Protein AF-A0A956EUY5-F1 (afdb_monomer)

Radius of gyration: 14.92 Å; Cα contacts (8 Å, |Δi|>4): 320; chains: 1; bounding box: 32×38×38 Å

Solvent-accessible surface area (backbone atoms only — not comparable to full-atom values): 8039 Å² total; per-residue (Å²): 102,52,52,77,45,61,24,50,71,94,43,92,87,44,67,54,51,79,39,43,34,46,43,55,90,22,50,37,81,68,40,72,52,70,93,78,66,49,66,46,40,34,35,72,70,57,40,66,70,33,44,65,52,69,53,25,29,39,26,27,25,54,32,45,60,90,53,24,36,35,31,19,64,36,82,57,86,59,94,58,86,33,25,36,24,46,37,22,29,42,38,35,54,31,82,68,39,51,41,66,39,48,48,54,53,41,46,49,33,32,75,72,40,53,40,46,71,64,25,53,71,55,101,76,43,16,35,42,47,66,70,52,57,74,64,56,85,69,95,68,68,84,49,50,79,71,45,110

Structure (mmCIF, N/CA/C/O backbone):
data_AF-A0A956EUY5-F1
#
_entry.id   AF-A0A956EUY5-F1
#
loop_
_atom_site.group_PDB
_atom_site.id
_atom_site.type_symbol
_atom_site.label_atom_id
_atom_site.label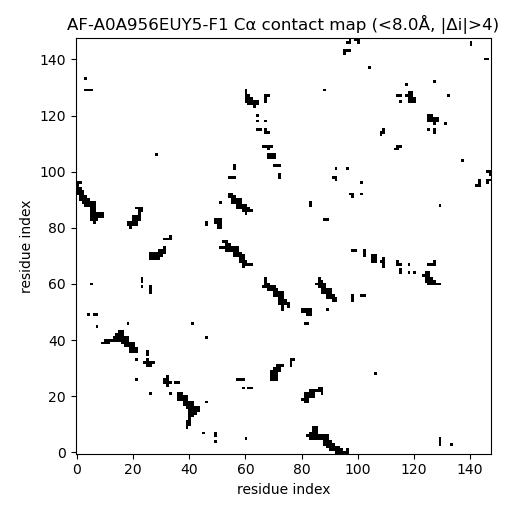_alt_id
_atom_site.label_comp_id
_atom_site.label_asym_id
_atom_site.label_entity_id
_atom_site.label_seq_id
_atom_site.pdbx_PDB_ins_code
_atom_site.Cartn_x
_atom_site.Cartn_y
_atom_site.Cartn_z
_atom_site.occupancy
_atom_site.B_iso_or_equiv
_atom_site.auth_seq_id
_atom_site.auth_comp_id
_atom_site.auth_asym_id
_atom_site.auth_atom_id
_atom_site.pdbx_PDB_model_num
ATOM 1 N N . MET A 1 1 ? 0.073 -9.868 12.931 1.00 66.31 1 MET A N 1
ATOM 2 C CA . MET A 1 1 ? 0.386 -8.474 12.529 1.00 66.31 1 MET A CA 1
ATOM 3 C C . MET A 1 1 ? 1.160 -8.490 11.224 1.00 66.31 1 MET A C 1
ATOM 5 O O . MET A 1 1 ? 2.078 -9.289 11.089 1.00 66.31 1 MET A O 1
ATOM 9 N N . GLY A 1 2 ? 0.718 -7.685 10.261 1.00 79.50 2 GLY A N 1
ATOM 10 C CA . GLY A 1 2 ? 1.071 -7.794 8.846 1.00 79.50 2 GLY A CA 1
ATOM 11 C C . GLY A 1 2 ? 2.426 -7.232 8.408 1.00 79.50 2 GLY A C 1
ATOM 12 O O . GLY A 1 2 ? 3.175 -6.653 9.191 1.00 79.50 2 GLY A O 1
ATOM 13 N N . GLU A 1 3 ? 2.712 -7.394 7.119 1.00 87.62 3 GLU A N 1
ATOM 14 C CA . GLU A 1 3 ? 3.869 -6.836 6.418 1.00 87.62 3 GLU A CA 1
ATOM 15 C C . GLU A 1 3 ? 3.538 -5.436 5.879 1.00 87.62 3 GLU A C 1
ATOM 17 O O . GLU A 1 3 ? 2.488 -5.243 5.268 1.00 87.62 3 GLU A O 1
ATOM 22 N N . VAL A 1 4 ? 4.449 -4.471 6.054 1.00 87.94 4 VAL A N 1
ATOM 23 C CA . VAL A 1 4 ? 4.354 -3.136 5.443 1.00 87.94 4 VAL A CA 1
ATOM 24 C C . VAL A 1 4 ? 5.521 -2.922 4.495 1.00 87.94 4 VAL A C 1
ATOM 26 O O . VAL A 1 4 ? 6.676 -3.004 4.915 1.00 87.94 4 VAL A O 1
ATOM 29 N N . ILE A 1 5 ? 5.231 -2.562 3.246 1.00 88.44 5 ILE A N 1
ATOM 30 C CA . ILE A 1 5 ? 6.255 -2.140 2.287 1.00 88.44 5 ILE A CA 1
ATOM 31 C C . ILE A 1 5 ? 5.875 -0.834 1.588 1.00 88.44 5 ILE A C 1
ATOM 33 O O . ILE A 1 5 ? 4.704 -0.577 1.315 1.00 88.44 5 ILE A O 1
ATOM 37 N N . THR A 1 6 ? 6.879 -0.026 1.257 1.00 87.38 6 THR A N 1
ATOM 38 C CA . THR A 1 6 ? 6.734 1.123 0.351 1.00 87.38 6 THR A CA 1
ATOM 39 C C . THR A 1 6 ? 7.022 0.679 -1.081 1.00 87.38 6 THR A C 1
ATOM 41 O O . THR A 1 6 ? 7.898 -0.161 -1.289 1.00 87.38 6 THR A O 1
ATOM 44 N N . GLY A 1 7 ? 6.289 1.209 -2.061 1.00 83.12 7 GLY A N 1
ATOM 45 C CA . GLY A 1 7 ? 6.435 0.806 -3.462 1.00 83.12 7 GLY A CA 1
ATOM 46 C C . GLY A 1 7 ? 7.737 1.249 -4.142 1.00 83.12 7 GLY A C 1
ATOM 47 O O . GLY A 1 7 ? 8.563 1.968 -3.577 1.00 83.12 7 GLY A O 1
ATOM 48 N N . LYS A 1 8 ? 7.911 0.845 -5.404 1.00 83.44 8 LYS A N 1
ATOM 49 C CA . LYS A 1 8 ? 9.111 1.161 -6.196 1.00 83.44 8 LYS A CA 1
ATOM 50 C C . LYS A 1 8 ? 9.119 2.627 -6.644 1.00 83.44 8 LYS A C 1
ATOM 52 O O . LYS A 1 8 ? 8.103 3.151 -7.109 1.00 83.44 8 LYS A O 1
ATOM 57 N N . ALA A 1 9 ? 10.263 3.307 -6.539 1.00 84.25 9 ALA A N 1
ATOM 58 C CA . ALA A 1 9 ? 10.437 4.638 -7.124 1.00 84.25 9 ALA A CA 1
ATOM 59 C C . ALA A 1 9 ? 10.434 4.558 -8.659 1.00 84.25 9 ALA A C 1
ATOM 61 O O . ALA A 1 9 ? 10.933 3.592 -9.236 1.00 84.25 9 ALA A O 1
ATOM 62 N N . LEU A 1 10 ? 9.874 5.574 -9.325 1.00 82.12 10 LEU A N 1
ATOM 63 C CA . LEU A 1 10 ? 9.838 5.595 -10.785 1.00 82.12 10 LEU A CA 1
ATOM 64 C C . LEU A 1 10 ? 11.270 5.669 -11.327 1.00 82.12 10 LEU A C 1
ATOM 66 O O . LEU A 1 10 ? 12.008 6.599 -11.007 1.00 82.12 10 LEU A O 1
ATOM 70 N N . ALA A 1 11 ? 11.641 4.700 -12.158 1.00 80.00 11 ALA A N 1
ATOM 71 C CA . ALA A 1 11 ? 12.960 4.625 -12.769 1.00 80.00 11 ALA A CA 1
ATOM 72 C C . ALA A 1 11 ? 12.816 4.253 -14.248 1.00 80.00 11 ALA A C 1
ATOM 74 O O . ALA A 1 11 ? 12.652 3.088 -14.599 1.00 80.00 11 ALA A O 1
ATOM 75 N N . VAL A 1 12 ? 12.860 5.269 -15.114 1.00 74.31 12 VAL A N 1
ATOM 76 C CA . VAL A 1 12 ? 12.609 5.130 -16.561 1.00 74.31 12 VAL A CA 1
ATOM 77 C C . VAL A 1 12 ? 13.681 4.276 -17.253 1.00 74.31 12 VAL A C 1
ATOM 79 O O . VAL A 1 12 ? 13.364 3.542 -18.181 1.00 74.31 12 VAL A O 1
ATOM 82 N N . ASN A 1 13 ? 14.920 4.307 -16.751 1.00 80.94 13 ASN A N 1
ATOM 83 C CA . ASN A 1 13 ? 16.064 3.571 -17.305 1.00 80.94 13 ASN A CA 1
ATOM 84 C C . ASN A 1 13 ? 16.468 2.351 -16.452 1.00 80.94 13 ASN A C 1
ATOM 86 O O . ASN A 1 13 ? 17.620 1.922 -16.492 1.00 80.94 13 ASN A O 1
ATOM 90 N N . ALA A 1 14 ? 15.559 1.825 -15.626 1.00 83.94 14 ALA A N 1
ATOM 91 C CA . ALA A 1 14 ? 15.835 0.626 -14.839 1.00 83.94 14 ALA A CA 1
ATOM 92 C C . ALA A 1 14 ? 15.789 -0.648 -15.707 1.00 83.94 14 ALA A C 1
ATOM 94 O O . ALA A 1 14 ? 15.045 -0.695 -16.689 1.00 83.94 14 ALA A O 1
ATOM 95 N N . PRO A 1 15 ? 16.545 -1.700 -15.347 1.00 85.25 15 PRO A N 1
ATOM 96 C CA . PRO A 1 15 ? 16.435 -2.997 -16.002 1.00 85.25 15 PRO A CA 1
ATOM 97 C C . PRO A 1 15 ? 15.082 -3.666 -15.709 1.00 85.25 15 PRO A C 1
ATOM 99 O O . PRO A 1 15 ? 14.475 -3.447 -14.658 1.00 85.25 15 PRO A O 1
ATOM 102 N N . GLY A 1 16 ? 14.644 -4.532 -16.627 1.00 90.44 16 GLY A N 1
ATOM 103 C CA . GLY A 1 16 ? 13.444 -5.357 -16.479 1.00 90.44 16 GLY A CA 1
ATOM 104 C C . GLY A 1 16 ? 12.349 -5.075 -17.508 1.00 90.44 16 GLY A C 1
ATOM 105 O O . GLY A 1 16 ? 12.466 -4.187 -18.351 1.00 90.44 16 GLY A O 1
ATOM 106 N N . ALA A 1 17 ? 11.279 -5.867 -17.449 1.00 91.69 17 ALA A N 1
ATOM 107 C CA . ALA A 1 17 ? 10.135 -5.731 -18.346 1.00 91.69 17 ALA A CA 1
ATOM 108 C C . ALA A 1 17 ? 9.216 -4.587 -17.897 1.00 91.69 17 ALA A C 1
ATOM 110 O O . ALA A 1 17 ? 9.184 -4.229 -16.720 1.00 91.69 17 ALA A O 1
ATOM 111 N N . GLN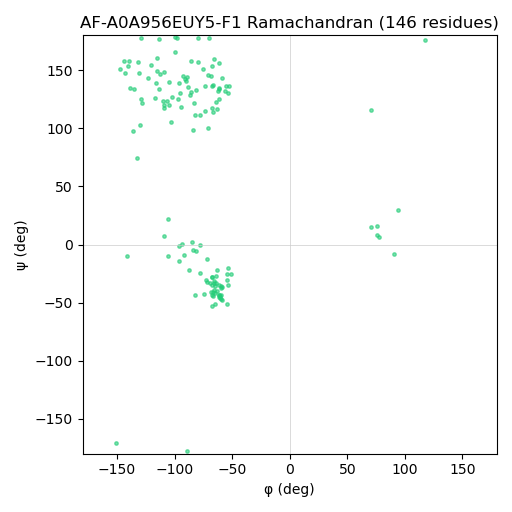 A 1 18 ? 8.425 -4.040 -18.821 1.00 93.31 18 GLN A N 1
ATOM 112 C CA . GLN A 1 18 ? 7.360 -3.100 -18.472 1.00 93.31 18 GLN A CA 1
ATOM 113 C C . GLN A 1 18 ? 6.278 -3.835 -17.673 1.00 93.31 18 GLN A C 1
ATOM 115 O O . GLN A 1 18 ? 5.621 -4.738 -18.190 1.00 93.31 18 GLN A O 1
ATOM 120 N N . ARG A 1 19 ? 6.117 -3.468 -16.399 1.00 94.06 19 ARG A N 1
ATOM 121 C CA . ARG A 1 19 ? 5.130 -4.051 -15.483 1.00 94.06 19 ARG A CA 1
ATOM 122 C C . ARG A 1 19 ? 4.113 -2.990 -15.052 1.00 94.06 19 ARG A C 1
ATOM 124 O O . ARG A 1 19 ? 4.524 -1.858 -14.781 1.00 94.06 19 ARG A O 1
ATOM 131 N N . PRO A 1 20 ? 2.814 -3.327 -14.975 1.00 95.06 20 PRO A N 1
ATOM 132 C CA . PRO A 1 20 ? 1.777 -2.389 -14.564 1.00 95.06 20 PRO A CA 1
ATOM 133 C C . PRO A 1 20 ? 1.887 -2.072 -13.072 1.00 95.06 20 PRO A C 1
ATOM 135 O O . PRO A 1 20 ? 2.246 -2.935 -12.262 1.00 95.06 20 PRO A O 1
ATOM 138 N N . TYR A 1 21 ? 1.564 -0.836 -12.700 1.00 94.50 21 TYR A N 1
ATOM 139 C CA . TYR A 1 21 ? 1.610 -0.401 -11.311 1.00 94.50 21 TYR A CA 1
ATOM 140 C C . TYR A 1 21 ? 0.481 0.561 -10.930 1.00 94.50 21 TYR A C 1
ATOM 142 O O . TYR A 1 21 ? 0.049 1.407 -11.716 1.00 94.50 21 TYR A O 1
ATOM 150 N N . LEU A 1 22 ? 0.059 0.468 -9.671 1.00 94.31 22 LEU A N 1
ATOM 151 C CA . LEU A 1 22 ? -0.857 1.399 -9.027 1.00 94.31 22 LEU A CA 1
ATOM 152 C C . LEU A 1 22 ? -0.075 2.545 -8.371 1.00 94.31 22 LEU A C 1
ATOM 154 O O . LEU A 1 22 ? 1.018 2.362 -7.823 1.00 94.31 22 LEU A O 1
ATOM 158 N N . ARG A 1 23 ? -0.653 3.743 -8.422 1.00 92.19 23 ARG A N 1
ATOM 159 C CA . ARG A 1 23 ? -0.145 4.971 -7.790 1.00 92.19 23 ARG A CA 1
ATOM 160 C C . ARG A 1 23 ? -1.236 5.637 -6.959 1.00 92.19 23 ARG A C 1
ATOM 162 O O . ARG A 1 23 ? -2.383 5.206 -6.968 1.00 92.19 23 ARG A O 1
ATOM 169 N N . THR A 1 24 ? -0.904 6.732 -6.286 1.00 89.31 24 THR A N 1
ATOM 170 C CA . THR A 1 24 ? -1.853 7.511 -5.467 1.00 89.31 24 THR A CA 1
ATOM 171 C C . THR A 1 24 ? -3.106 7.968 -6.220 1.00 89.31 24 THR A C 1
ATOM 173 O O . THR A 1 24 ? -4.143 8.160 -5.599 1.00 89.31 24 THR A O 1
ATOM 176 N N . LYS A 1 25 ? -3.047 8.108 -7.554 1.00 90.00 25 LYS A N 1
ATOM 177 C CA . LYS A 1 25 ? -4.221 8.393 -8.402 1.00 90.00 25 LYS A CA 1
ATOM 178 C C . LYS A 1 25 ? -5.221 7.229 -8.458 1.00 90.00 25 LYS A C 1
ATOM 180 O O . LYS A 1 25 ? -6.401 7.466 -8.658 1.00 90.00 25 LYS A O 1
ATOM 185 N N . ASN A 1 26 ? -4.747 5.997 -8.290 1.00 93.06 26 ASN A N 1
ATOM 186 C CA . ASN A 1 26 ? -5.567 4.791 -8.352 1.00 93.06 26 ASN A CA 1
ATOM 187 C C . ASN A 1 26 ? -6.193 4.447 -6.995 1.00 93.06 26 ASN A C 1
ATOM 189 O O . ASN A 1 26 ? -7.181 3.730 -6.959 1.00 93.06 26 ASN A O 1
ATOM 193 N N . VAL A 1 27 ? -5.636 4.926 -5.878 1.00 92.12 27 VAL A N 1
ATOM 194 C CA . VAL A 1 27 ? -6.114 4.589 -4.528 1.00 92.12 27 VAL A CA 1
ATOM 195 C C . VAL A 1 27 ? -6.919 5.754 -3.959 1.00 92.12 27 VAL A C 1
ATOM 197 O O . VAL A 1 27 ? -6.378 6.787 -3.552 1.00 92.12 27 VAL A O 1
ATOM 200 N N . PHE A 1 28 ? -8.235 5.572 -3.929 1.00 90.12 28 PHE A N 1
ATOM 201 C CA . PHE A 1 28 ? -9.187 6.489 -3.316 1.00 90.12 28 PHE A CA 1
ATOM 202 C C . PHE A 1 28 ? -9.597 5.986 -1.928 1.00 90.12 28 PHE A C 1
ATOM 204 O O . PHE A 1 28 ? -9.164 4.932 -1.471 1.00 90.12 28 PHE A O 1
ATOM 211 N N . ASP A 1 29 ? -10.447 6.748 -1.240 1.00 86.94 29 ASP A N 1
ATOM 212 C CA . ASP A 1 29 ? -10.960 6.344 0.066 1.00 86.94 29 ASP A CA 1
ATOM 213 C C . ASP A 1 29 ? -11.955 5.176 -0.072 1.00 86.94 29 ASP A C 1
ATOM 215 O O . ASP A 1 29 ? -13.112 5.359 -0.451 1.00 86.94 29 ASP A O 1
ATOM 219 N N . GLY A 1 30 ? -11.478 3.961 0.203 1.00 89.75 30 GLY A N 1
ATOM 220 C CA . GLY A 1 30 ? -12.254 2.724 0.138 1.00 89.75 30 GLY A CA 1
ATOM 221 C C . GLY A 1 30 ? -12.503 2.160 -1.261 1.00 89.75 30 GLY A C 1
ATOM 222 O O . GLY A 1 30 ? -13.252 1.195 -1.370 1.00 89.75 30 GLY A O 1
ATOM 223 N N . ARG A 1 31 ? -11.906 2.722 -2.320 1.00 92.56 31 ARG A N 1
ATOM 224 C CA . ARG A 1 31 ? -11.995 2.165 -3.682 1.00 92.56 31 ARG A CA 1
ATOM 225 C C . ARG A 1 31 ? -10.677 2.271 -4.433 1.00 92.56 31 ARG A C 1
ATOM 227 O O . ARG A 1 31 ? -9.900 3.199 -4.199 1.00 92.56 31 ARG A O 1
ATOM 234 N N . ILE A 1 32 ? -10.482 1.365 -5.384 1.00 93.88 32 ILE A N 1
ATOM 235 C CA . ILE A 1 32 ? -9.369 1.401 -6.328 1.00 93.88 32 ILE A CA 1
ATOM 236 C C . ILE A 1 32 ? -9.912 1.655 -7.730 1.00 93.88 32 ILE A C 1
ATOM 238 O O . ILE A 1 32 ? -10.903 1.064 -8.146 1.00 93.88 32 ILE A O 1
ATOM 242 N N . ASP A 1 33 ? -9.267 2.576 -8.430 1.00 94.50 33 ASP A N 1
ATOM 243 C CA . ASP A 1 33 ? -9.575 2.973 -9.795 1.00 94.50 33 ASP A CA 1
ATOM 244 C C . ASP A 1 33 ? -8.464 2.488 -10.727 1.00 94.50 33 ASP A C 1
ATOM 246 O O . ASP A 1 33 ? -7.284 2.804 -10.538 1.00 94.50 33 ASP A O 1
ATOM 250 N N . ILE A 1 34 ? -8.852 1.709 -11.728 1.00 94.25 34 ILE A N 1
ATOM 251 C CA . ILE A 1 34 ? -7.954 1.068 -12.686 1.00 94.25 34 ILE A CA 1
ATOM 252 C C . ILE A 1 34 ? -8.042 1.675 -14.092 1.00 94.25 34 ILE A C 1
ATOM 254 O O .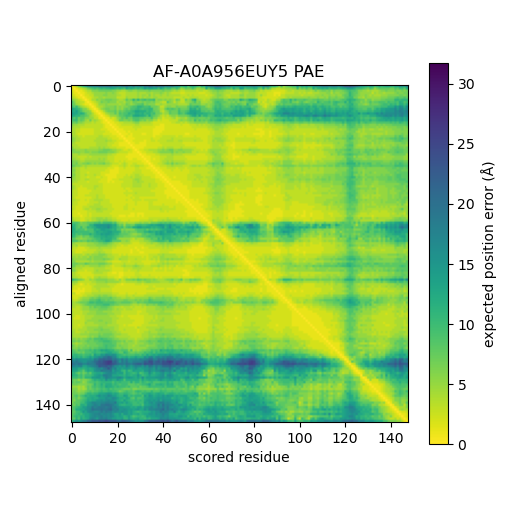 ILE A 1 34 ? -7.403 1.153 -15.005 1.00 94.25 34 ILE A O 1
ATOM 258 N N . ASP A 1 35 ? -8.769 2.781 -14.272 1.00 92.19 35 ASP A N 1
ATOM 259 C CA . ASP A 1 35 ? -8.950 3.418 -15.584 1.00 92.19 35 ASP A CA 1
ATOM 260 C C . ASP A 1 35 ? -7.627 3.944 -16.167 1.00 92.19 35 ASP A C 1
ATOM 262 O O . ASP A 1 35 ? -7.446 4.029 -17.380 1.00 92.19 35 ASP A O 1
ATOM 266 N N . ASP A 1 36 ? -6.675 4.289 -15.297 1.00 92.25 36 ASP A N 1
ATOM 267 C CA . ASP A 1 36 ? -5.385 4.870 -15.663 1.00 92.25 36 ASP A CA 1
ATOM 268 C C . ASP A 1 36 ? -4.242 4.150 -14.929 1.00 92.25 36 ASP A C 1
ATOM 270 O O . ASP A 1 36 ? -3.668 4.651 -13.954 1.00 92.25 36 ASP A O 1
ATOM 274 N N . VAL A 1 37 ? -3.923 2.935 -15.379 1.00 93.81 37 VAL A N 1
ATOM 275 C CA . VAL A 1 37 ? -2.777 2.142 -14.903 1.00 93.81 37 VAL A CA 1
ATOM 276 C C . VAL A 1 37 ? -1.597 2.321 -15.855 1.00 93.81 37 VAL A C 1
ATOM 278 O O . VAL A 1 37 ? -1.705 2.084 -17.055 1.00 93.81 37 VAL A O 1
ATOM 281 N N . LEU A 1 38 ? -0.453 2.734 -15.306 1.00 93.94 38 LEU A N 1
ATOM 282 C CA . LEU A 1 38 ? 0.786 2.935 -16.059 1.00 93.94 38 LEU A CA 1
ATOM 283 C C . LEU A 1 38 ? 1.723 1.740 -15.888 1.00 93.94 38 LEU A C 1
ATOM 285 O O . LEU A 1 38 ? 1.555 0.927 -14.978 1.00 93.94 38 LEU A O 1
ATOM 289 N N . THR A 1 39 ? 2.744 1.660 -16.739 1.00 93.75 39 THR A N 1
ATOM 290 C CA . THR A 1 39 ? 3.803 0.653 -16.641 1.00 93.75 39 THR A CA 1
ATOM 291 C C . THR A 1 39 ? 5.156 1.290 -16.354 1.00 93.75 39 THR A C 1
ATOM 293 O O . THR A 1 39 ? 5.422 2.420 -16.763 1.00 93.75 39 THR A O 1
ATOM 296 N N . MET A 1 40 ? 6.026 0.568 -15.651 1.00 92.56 40 MET A N 1
ATOM 297 C CA . MET A 1 40 ? 7.436 0.937 -15.515 1.00 92.56 40 MET A CA 1
ATOM 298 C C . MET A 1 40 ? 8.334 -0.303 -15.612 1.00 92.56 40 MET A C 1
ATOM 300 O O . MET A 1 40 ? 7.861 -1.409 -15.330 1.00 92.56 40 MET A O 1
ATOM 304 N N . PRO A 1 41 ? 9.626 -0.149 -15.956 1.00 93.00 41 PRO A N 1
ATOM 305 C CA . PRO A 1 41 ? 10.563 -1.262 -15.938 1.00 93.00 41 PRO A CA 1
ATOM 306 C C . PRO A 1 41 ? 10.698 -1.840 -14.526 1.00 93.00 41 PRO A C 1
ATOM 308 O O . PRO A 1 41 ? 11.011 -1.117 -13.573 1.00 93.00 41 PRO A O 1
ATOM 311 N N . MET A 1 42 ? 10.477 -3.143 -14.377 1.00 93.25 42 MET A N 1
ATOM 312 C CA . MET A 1 42 ? 10.769 -3.888 -13.153 1.00 93.25 42 MET A CA 1
ATOM 313 C C . MET A 1 42 ? 11.386 -5.239 -13.490 1.00 93.25 42 MET A C 1
ATOM 315 O O . MET A 1 42 ? 10.904 -5.964 -14.365 1.00 93.25 42 MET A O 1
ATOM 319 N N . THR A 1 43 ? 12.450 -5.588 -12.773 1.00 94.19 43 THR A N 1
ATOM 320 C CA . THR A 1 43 ? 12.961 -6.963 -12.754 1.00 94.19 43 THR A CA 1
ATOM 321 C C . THR A 1 43 ? 11.934 -7.888 -12.101 1.00 94.19 43 THR A C 1
ATOM 323 O O . THR A 1 43 ? 11.084 -7.431 -11.334 1.00 94.19 43 THR A O 1
ATOM 326 N N . ASP A 1 44 ? 12.013 -9.192 -12.356 1.00 93.69 44 ASP A N 1
ATOM 327 C CA . ASP A 1 44 ? 11.068 -10.145 -11.761 1.00 93.69 44 ASP A CA 1
ATOM 328 C C . ASP A 1 44 ? 11.139 -10.151 -10.226 1.00 93.69 44 ASP A C 1
ATOM 330 O O . ASP A 1 44 ? 10.108 -10.232 -9.566 1.00 93.69 44 ASP A O 1
ATOM 334 N N . ALA A 1 45 ? 12.332 -9.956 -9.655 1.00 93.25 45 ALA A N 1
ATOM 335 C CA . ALA A 1 45 ? 12.522 -9.846 -8.209 1.00 93.25 45 ALA A CA 1
ATOM 336 C C . ALA A 1 45 ? 11.881 -8.577 -7.617 1.00 93.25 45 ALA A C 1
ATOM 338 O O . ALA A 1 45 ? 11.270 -8.623 -6.551 1.00 93.25 45 ALA A O 1
ATOM 339 N N . GLU A 1 46 ? 11.996 -7.431 -8.297 1.00 92.00 46 GLU A N 1
ATOM 340 C CA . GLU A 1 46 ? 11.306 -6.208 -7.871 1.00 92.00 46 GLU A CA 1
ATOM 341 C C . GLU A 1 46 ? 9.798 -6.359 -8.009 1.00 92.00 46 GLU A C 1
ATOM 343 O O . GLU A 1 46 ? 9.053 -5.991 -7.103 1.00 92.00 46 GLU A O 1
ATOM 348 N N . PHE A 1 47 ? 9.348 -6.912 -9.131 1.00 93.50 47 PHE A N 1
ATOM 349 C CA . PHE A 1 47 ? 7.936 -7.107 -9.377 1.00 93.50 47 PHE A CA 1
ATOM 350 C C . PHE A 1 47 ? 7.315 -8.021 -8.319 1.00 93.50 47 PHE A C 1
ATOM 352 O O . PHE A 1 47 ? 6.299 -7.657 -7.740 1.00 93.50 47 PHE A O 1
ATOM 359 N N . ASP A 1 48 ? 7.958 -9.141 -7.983 1.00 93.31 48 ASP A N 1
ATOM 360 C CA . ASP A 1 48 ? 7.465 -10.049 -6.947 1.00 93.31 48 ASP A CA 1
ATOM 361 C C . ASP A 1 48 ? 7.475 -9.419 -5.546 1.00 93.31 48 ASP A C 1
ATOM 363 O O . ASP A 1 48 ? 6.566 -9.639 -4.749 1.00 93.31 48 ASP A O 1
ATOM 367 N N . ARG A 1 49 ? 8.442 -8.542 -5.262 1.00 92.31 49 ARG A N 1
ATOM 368 C CA . ARG A 1 49 ? 8.479 -7.783 -4.007 1.00 92.31 49 ARG A CA 1
ATOM 369 C C . ARG A 1 49 ? 7.343 -6.763 -3.900 1.00 92.31 49 ARG A C 1
ATOM 371 O O . ARG A 1 49 ? 6.750 -6.611 -2.831 1.00 92.31 49 ARG A O 1
ATOM 378 N N . PHE A 1 50 ? 7.070 -6.028 -4.977 1.00 93.38 50 PHE A N 1
ATOM 379 C CA . PHE A 1 50 ? 6.116 -4.914 -4.985 1.00 93.38 50 PHE A CA 1
ATOM 380 C C . PHE A 1 50 ? 4.720 -5.297 -5.478 1.00 93.38 50 PHE A C 1
ATOM 382 O O . PHE A 1 50 ? 3.844 -4.429 -5.497 1.00 93.38 50 PHE A O 1
ATOM 389 N N . ARG A 1 51 ? 4.501 -6.560 -5.863 1.00 94.62 51 ARG A N 1
ATOM 390 C CA . ARG A 1 51 ? 3.204 -7.050 -6.335 1.00 94.62 51 ARG A CA 1
ATOM 391 C C . ARG A 1 51 ? 2.114 -6.868 -5.287 1.00 94.62 51 ARG A C 1
ATOM 393 O O . ARG A 1 51 ? 2.325 -7.097 -4.089 1.00 94.62 51 ARG A O 1
ATOM 400 N N . VAL A 1 52 ? 0.931 -6.538 -5.775 1.00 95.12 52 VAL A N 1
ATOM 401 C CA . VAL A 1 52 ? -0.296 -6.477 -4.990 1.00 95.12 52 VAL A CA 1
ATOM 402 C C . VAL A 1 52 ? -1.051 -7.790 -5.147 1.00 95.12 52 VAL A C 1
ATOM 404 O O . VAL A 1 52 ? -1.098 -8.379 -6.228 1.00 95.12 52 VAL A O 1
ATOM 407 N N . LEU A 1 53 ? -1.601 -8.269 -4.042 1.00 94.94 53 LEU A N 1
ATOM 408 C CA . LEU A 1 53 ? -2.448 -9.445 -3.941 1.00 94.94 53 LEU A CA 1
ATOM 409 C C . LEU A 1 53 ? -3.808 -9.044 -3.383 1.00 94.94 53 LEU A C 1
ATOM 411 O O . LEU A 1 53 ? -3.936 -8.058 -2.659 1.00 94.94 53 LEU A O 1
ATOM 415 N N . THR A 1 54 ? -4.825 -9.833 -3.712 1.00 94.88 54 THR A N 1
ATOM 416 C CA . THR A 1 54 ? -6.166 -9.663 -3.152 1.00 94.88 54 THR A CA 1
ATOM 417 C C . THR A 1 54 ? -6.112 -9.706 -1.621 1.00 94.88 54 THR A C 1
ATOM 419 O O . THR A 1 54 ? -5.465 -10.586 -1.052 1.00 94.88 54 THR A O 1
ATOM 422 N N . GLY A 1 55 ? -6.763 -8.741 -0.969 1.00 93.75 55 GLY A N 1
ATOM 423 C CA . GLY A 1 55 ? -6.730 -8.538 0.484 1.00 93.75 55 GLY A CA 1
ATOM 424 C C . GLY A 1 55 ? -5.623 -7.598 0.975 1.00 93.75 55 GLY A C 1
ATOM 425 O O . GLY A 1 55 ? -5.622 -7.211 2.143 1.00 93.75 55 GLY A O 1
ATOM 426 N N . ASP A 1 56 ? -4.698 -7.169 0.113 1.00 95.44 56 ASP A N 1
ATOM 427 C CA . ASP A 1 56 ? -3.740 -6.128 0.485 1.00 95.44 56 ASP A CA 1
ATOM 428 C C . ASP A 1 56 ? -4.444 -4.787 0.695 1.00 95.44 56 ASP A C 1
ATOM 430 O O . ASP A 1 56 ? -5.262 -4.361 -0.118 1.00 95.44 56 ASP A O 1
ATOM 434 N N . VAL A 1 57 ? -4.068 -4.072 1.752 1.00 95.06 57 VAL A N 1
ATOM 435 C CA . VAL A 1 57 ? -4.524 -2.703 1.988 1.00 95.06 57 VAL A CA 1
ATOM 436 C C . VAL A 1 57 ? -3.494 -1.741 1.416 1.00 95.06 57 VAL A C 1
ATOM 438 O O . VAL A 1 57 ? -2.341 -1.716 1.851 1.00 95.06 57 VAL A O 1
ATOM 441 N N . LEU A 1 58 ? -3.902 -0.940 0.438 1.00 94.44 58 LEU A N 1
ATOM 442 C CA . LEU 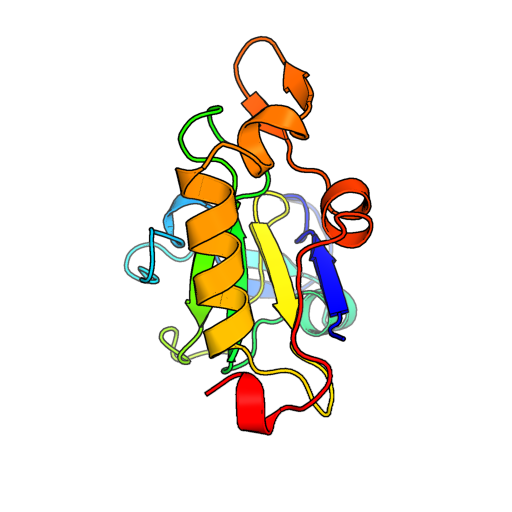A 1 58 ? -3.067 0.093 -0.163 1.00 94.44 58 LEU A CA 1
ATOM 443 C C . LEU A 1 58 ? -3.348 1.425 0.518 1.00 94.44 58 LEU A C 1
ATOM 445 O O . LEU A 1 58 ? -4.507 1.810 0.639 1.00 94.44 58 LEU A O 1
ATOM 449 N N . LEU A 1 59 ? -2.303 2.129 0.950 1.00 91.88 59 LEU A N 1
ATOM 450 C CA . LEU A 1 59 ? -2.396 3.433 1.603 1.00 91.88 59 LEU A CA 1
ATOM 451 C C . LEU A 1 59 ? -1.579 4.487 0.855 1.00 91.88 59 LEU A C 1
ATOM 453 O O . LEU A 1 59 ? -0.464 4.215 0.416 1.00 91.88 59 LEU A O 1
ATOM 457 N N . ASN A 1 60 ? -2.077 5.718 0.789 1.00 90.38 60 ASN A N 1
ATOM 458 C CA . ASN A 1 60 ? -1.322 6.849 0.254 1.00 90.38 60 ASN A CA 1
ATOM 459 C C . ASN A 1 60 ? -0.232 7.285 1.246 1.00 90.38 60 ASN A C 1
ATOM 461 O O . ASN A 1 60 ? -0.524 7.761 2.343 1.00 90.38 60 ASN A O 1
ATOM 465 N N . GLU A 1 61 ? 1.031 7.134 0.843 1.00 81.12 61 GLU A N 1
ATOM 466 C CA . GLU A 1 61 ? 2.212 7.496 1.638 1.00 81.12 61 GLU A CA 1
ATOM 467 C C . GLU A 1 61 ? 2.536 8.983 1.534 1.00 81.12 61 GLU A C 1
ATOM 469 O O . GLU A 1 61 ? 2.838 9.607 2.548 1.00 81.12 61 GLU A O 1
ATOM 474 N N . GLY A 1 62 ? 2.461 9.526 0.316 1.00 70.38 62 GLY A N 1
ATOM 475 C CA . GLY A 1 62 ? 2.879 10.882 -0.023 1.00 70.38 62 GLY A CA 1
ATOM 476 C C . GLY A 1 62 ? 1.798 11.626 -0.800 1.00 70.38 62 GLY A C 1
ATOM 477 O O . GLY A 1 62 ? 1.604 11.389 -1.993 1.00 70.38 62 GLY A O 1
ATOM 478 N N . GLN A 1 63 ? 1.078 12.518 -0.119 1.00 68.12 63 GLN A N 1
ATOM 479 C CA . GLN A 1 63 ? 0.108 13.461 -0.698 1.00 68.12 63 GLN A CA 1
ATOM 480 C C . GLN A 1 63 ? 0.033 14.726 0.178 1.00 68.12 63 GLN A C 1
ATOM 482 O O . GLN A 1 63 ? 0.855 14.919 1.073 1.00 68.12 63 GLN A O 1
ATOM 487 N N . SER A 1 64 ? -0.925 15.623 -0.073 1.00 68.75 64 SER A N 1
ATOM 488 C CA . SER A 1 64 ? -1.235 16.698 0.871 1.00 68.75 64 SER A CA 1
ATOM 489 C C . SER A 1 64 ? -1.698 16.128 2.219 1.00 68.75 64 SER A C 1
ATOM 491 O O . SER A 1 64 ? -2.193 15.002 2.306 1.00 68.75 64 SER A O 1
ATOM 493 N N . LEU A 1 65 ? -1.536 16.922 3.281 1.00 66.31 65 LEU A N 1
ATOM 494 C CA . LEU A 1 65 ? -1.790 16.518 4.669 1.00 66.31 65 LEU A CA 1
ATOM 495 C C . LEU A 1 65 ? -3.205 15.945 4.895 1.00 66.31 65 LEU A C 1
ATOM 497 O O . LEU A 1 65 ? -3.388 15.076 5.736 1.00 66.31 65 LEU A O 1
ATOM 501 N N . GLU A 1 66 ? -4.197 16.402 4.130 1.00 67.25 66 GLU A N 1
ATOM 502 C CA . GLU A 1 66 ? -5.591 15.942 4.225 1.00 67.25 66 GLU A CA 1
ATOM 503 C C . GLU A 1 66 ? -5.836 14.584 3.548 1.00 67.25 66 GLU A C 1
ATOM 505 O O . GLU A 1 66 ? -6.782 13.871 3.884 1.00 67.25 66 GLU A O 1
ATOM 510 N N . LEU A 1 67 ? -4.999 14.216 2.575 1.00 71.75 67 LEU A N 1
ATOM 511 C CA . LEU A 1 67 ? -5.179 13.019 1.749 1.00 71.75 67 LEU A CA 1
ATOM 512 C C . LEU A 1 67 ? -4.198 11.895 2.123 1.00 71.75 67 LEU A C 1
ATOM 514 O O . LEU A 1 67 ? -4.339 10.766 1.644 1.00 71.75 67 LEU A O 1
ATOM 518 N N . VAL A 1 68 ? -3.209 12.193 2.974 1.00 78.62 68 VAL A N 1
ATOM 519 C CA . VAL A 1 68 ? -2.246 11.211 3.477 1.00 78.62 68 VAL A CA 1
ATOM 520 C C . VAL A 1 68 ? -2.964 10.110 4.258 1.00 78.62 68 VAL A C 1
ATOM 522 O O . VAL A 1 68 ? -3.843 10.367 5.079 1.00 78.62 68 VAL A O 1
ATOM 525 N N . GLY A 1 69 ? -2.600 8.860 3.982 1.00 80.31 69 GLY A N 1
ATOM 526 C CA . GLY A 1 69 ? -3.172 7.691 4.641 1.00 80.31 69 GLY A CA 1
ATOM 527 C C . GLY A 1 69 ? -4.578 7.296 4.186 1.00 80.31 69 GLY A C 1
ATOM 528 O O . GLY A 1 69 ? -5.152 6.382 4.774 1.00 80.31 69 GLY A O 1
ATOM 529 N N . ARG A 1 70 ? -5.120 7.913 3.12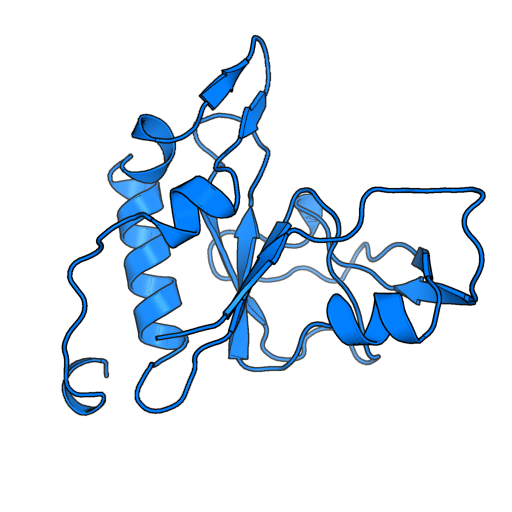1 1.00 89.62 70 ARG A N 1
ATOM 530 C CA . ARG A 1 70 ? -6.257 7.336 2.383 1.00 89.62 70 ARG A CA 1
ATOM 531 C C . ARG A 1 70 ? -5.927 5.912 1.980 1.00 89.62 70 ARG A C 1
ATOM 533 O O . ARG A 1 70 ? -4.816 5.669 1.508 1.00 89.62 70 ARG A O 1
ATOM 540 N N . CYS A 1 71 ? -6.879 5.004 2.144 1.00 92.69 71 CYS A N 1
ATOM 541 C CA . CYS A 1 71 ? -6.633 3.605 1.864 1.00 92.69 71 CYS A CA 1
ATOM 542 C C . CYS A 1 71 ? -7.830 2.871 1.271 1.00 92.69 71 CYS A C 1
ATOM 544 O O . CYS A 1 71 ? -8.982 3.276 1.431 1.00 92.69 71 CYS A O 1
ATOM 546 N N . ALA A 1 72 ? -7.527 1.765 0.600 1.00 94.94 72 ALA A N 1
ATOM 547 C CA . ALA A 1 72 ? -8.499 0.830 0.059 1.00 94.94 72 ALA A CA 1
ATOM 548 C C . ALA A 1 72 ? -7.931 -0.592 0.098 1.00 94.94 72 ALA A C 1
ATOM 550 O O . ALA A 1 72 ? -6.716 -0.785 0.017 1.00 94.94 72 ALA A O 1
ATOM 551 N N . ILE A 1 73 ? -8.815 -1.579 0.221 1.00 95.81 73 ILE A N 1
ATOM 552 C CA . ILE A 1 73 ? -8.460 -2.992 0.070 1.00 95.81 73 ILE A CA 1
ATOM 553 C C . ILE A 1 73 ? -8.428 -3.295 -1.425 1.00 95.81 73 ILE A C 1
ATOM 555 O O . ILE A 1 73 ? -9.351 -2.916 -2.141 1.00 95.81 73 ILE A O 1
ATOM 559 N N . TYR A 1 74 ? -7.382 -3.972 -1.885 1.00 96.25 74 TYR A N 1
ATOM 560 C CA . TYR A 1 74 ? -7.303 -4.485 -3.243 1.00 96.25 74 TYR A CA 1
ATOM 561 C C . TYR A 1 74 ? -8.141 -5.753 -3.366 1.00 96.25 74 TYR A C 1
ATOM 563 O O . TYR A 1 74 ? -7.810 -6.792 -2.791 1.00 96.25 74 TYR A O 1
ATOM 571 N N . GLY A 1 75 ? -9.238 -5.660 -4.110 1.00 94.25 75 GLY A N 1
ATOM 572 C CA . GLY A 1 75 ? -10.134 -6.770 -4.414 1.00 94.25 75 GLY A CA 1
ATOM 573 C C . GLY A 1 75 ? -9.687 -7.622 -5.603 1.00 94.25 75 GLY A C 1
ATOM 574 O O . GLY A 1 75 ? -10.303 -8.650 -5.870 1.00 94.25 75 GLY A O 1
ATOM 575 N N . GLY A 1 76 ? -8.618 -7.239 -6.307 1.00 93.75 76 GLY A N 1
ATOM 576 C CA . GLY A 1 76 ? -8.243 -7.869 -7.579 1.00 93.75 76 GLY A CA 1
ATOM 577 C C . GLY A 1 76 ? -8.809 -7.128 -8.789 1.00 93.75 76 GLY A C 1
ATOM 578 O O . GLY A 1 76 ? -9.098 -7.750 -9.806 1.00 93.75 76 GLY A O 1
ATOM 579 N N . GLU A 1 77 ? -8.997 -5.813 -8.673 1.00 93.56 77 GLU A N 1
ATOM 580 C CA . GLU A 1 77 ? -9.637 -4.966 -9.679 1.00 93.56 77 GLU A CA 1
ATOM 581 C C . GLU A 1 77 ? -8.888 -4.999 -11.015 1.00 93.56 77 GLU A C 1
ATOM 583 O O . GLU A 1 77 ? -9.519 -5.000 -12.070 1.00 93.56 77 GLU A O 1
ATOM 588 N N . TYR A 1 78 ? -7.550 -5.052 -10.993 1.00 92.69 78 TYR A N 1
ATOM 589 C CA . TYR A 1 78 ? -6.753 -5.111 -12.215 1.00 92.69 78 TYR A CA 1
ATOM 590 C C . TYR A 1 78 ? -6.590 -6.568 -12.691 1.00 92.69 78 TYR A C 1
ATOM 592 O O . TYR A 1 78 ? -6.146 -7.417 -11.914 1.00 92.69 78 TYR A O 1
ATOM 600 N N . PRO A 1 79 ? -6.886 -6.882 -13.970 1.00 91.12 79 PRO A N 1
ATOM 601 C CA . PRO A 1 79 ? -6.972 -8.263 -14.458 1.00 91.12 79 PRO A CA 1
ATOM 602 C C . PRO A 1 79 ? -5.618 -8.977 -14.586 1.00 91.12 79 PRO A C 1
ATOM 604 O O . PRO A 1 79 ? -5.573 -10.188 -14.792 1.00 91.12 79 PRO A O 1
ATOM 607 N N . GLN A 1 80 ? -4.509 -8.243 -14.507 1.00 92.06 80 GLN A N 1
ATOM 608 C CA . GLN A 1 80 ? -3.154 -8.787 -14.580 1.00 92.06 80 GLN A CA 1
ATOM 609 C C . GLN A 1 80 ? -2.423 -8.569 -13.249 1.00 92.06 80 GLN A C 1
ATOM 611 O O . GLN A 1 80 ? -2.797 -7.683 -12.481 1.00 92.06 80 GLN A O 1
ATOM 616 N N . PRO A 1 81 ? -1.344 -9.317 -12.963 1.00 92.69 81 PRO A N 1
ATOM 617 C CA . PRO A 1 81 ? -0.475 -8.993 -11.839 1.00 92.69 81 PRO A CA 1
ATOM 618 C C . PRO A 1 81 ? 0.001 -7.537 -11.931 1.00 92.69 81 PRO A C 1
ATOM 620 O O . PRO A 1 81 ? 0.507 -7.125 -12.975 1.00 92.69 81 PRO A O 1
ATOM 623 N N . CYS A 1 82 ? -0.122 -6.775 -10.844 1.00 94.69 82 CYS A N 1
ATOM 624 C CA . CYS A 1 82 ? 0.299 -5.377 -10.764 1.00 94.69 82 CYS A CA 1
ATOM 625 C C . CYS A 1 82 ? 1.134 -5.115 -9.509 1.00 94.69 82 CYS A C 1
ATOM 627 O O . CYS A 1 82 ? 1.064 -5.860 -8.532 1.00 94.69 82 CYS A O 1
ATOM 629 N N . ALA A 1 83 ? 1.945 -4.060 -9.547 1.00 95.38 83 ALA A N 1
ATOM 630 C CA . ALA A 1 83 ? 2.783 -3.624 -8.433 1.00 95.38 83 ALA A CA 1
ATOM 631 C C . ALA A 1 83 ? 2.345 -2.258 -7.877 1.00 95.38 83 ALA A C 1
ATOM 633 O O . ALA A 1 83 ? 1.446 -1.618 -8.417 1.00 95.38 83 ALA A O 1
ATOM 634 N N . ILE A 1 84 ? 2.995 -1.777 -6.815 1.00 94.38 84 ILE A N 1
ATOM 635 C CA . ILE A 1 84 ? 2.811 -0.407 -6.308 1.00 94.38 84 ILE A CA 1
ATOM 636 C C . ILE A 1 84 ? 4.018 0.506 -6.543 1.00 94.38 84 ILE A C 1
ATOM 638 O O . ILE A 1 84 ? 5.179 0.093 -6.481 1.00 94.38 84 ILE A O 1
ATOM 642 N N . GLN A 1 85 ? 3.732 1.792 -6.740 1.00 91.94 85 GLN A N 1
ATOM 643 C CA . GLN A 1 85 ? 4.717 2.874 -6.791 1.00 91.94 85 GLN A CA 1
ATOM 644 C C . GLN A 1 85 ? 5.049 3.425 -5.388 1.00 91.94 85 GLN A C 1
ATOM 646 O O . GLN A 1 85 ? 4.237 3.335 -4.475 1.00 91.94 85 GLN A O 1
ATOM 651 N N . ASN A 1 86 ? 6.210 4.069 -5.224 1.00 85.19 86 ASN A N 1
ATOM 652 C CA . ASN A 1 86 ? 6.744 4.623 -3.963 1.00 85.19 86 ASN A CA 1
ATOM 653 C C . ASN A 1 86 ? 5.818 5.589 -3.200 1.00 85.19 86 ASN A C 1
ATOM 655 O O . ASN A 1 86 ? 6.014 5.811 -2.016 1.00 85.19 86 ASN A O 1
ATOM 659 N N . GLN A 1 87 ? 4.816 6.187 -3.845 1.00 84.44 87 GLN A N 1
ATOM 660 C CA . GLN A 1 87 ? 3.842 7.041 -3.147 1.00 84.44 87 GLN A CA 1
ATOM 661 C C . GLN A 1 87 ? 2.684 6.245 -2.518 1.00 84.44 87 GLN A C 1
ATOM 663 O O . GLN A 1 87 ? 1.789 6.833 -1.913 1.00 84.44 87 GLN A O 1
ATOM 668 N N . LEU A 1 88 ? 2.711 4.917 -2.639 1.00 91.06 88 LEU A N 1
ATOM 669 C CA . LEU A 1 88 ? 1.829 3.988 -1.951 1.00 91.06 88 LEU A CA 1
ATOM 670 C C . LEU A 1 88 ? 2.609 3.143 -0.936 1.00 91.06 88 LEU A C 1
ATOM 672 O O . LEU A 1 88 ? 3.760 2.749 -1.153 1.00 91.06 88 LEU A O 1
ATOM 676 N N . LEU A 1 89 ? 1.923 2.814 0.151 1.00 91.19 89 LEU A N 1
ATOM 677 C CA . LEU A 1 89 ? 2.267 1.767 1.099 1.00 91.19 89 LEU A CA 1
ATOM 678 C C . LEU A 1 89 ? 1.333 0.580 0.875 1.00 91.19 89 LEU A C 1
ATOM 680 O O . LEU A 1 89 ? 0.134 0.759 0.679 1.00 91.19 89 LEU A O 1
ATOM 684 N N . ARG A 1 90 ? 1.876 -0.632 0.949 1.00 93.81 90 ARG A N 1
ATOM 685 C CA . ARG A 1 90 ? 1.110 -1.878 1.002 1.00 93.81 90 ARG A CA 1
ATOM 686 C C . ARG A 1 90 ? 1.191 -2.422 2.416 1.00 93.81 90 ARG A C 1
ATOM 688 O O . ARG A 1 90 ? 2.292 -2.664 2.904 1.00 93.81 90 ARG A O 1
ATOM 695 N N . PHE A 1 91 ? 0.039 -2.641 3.034 1.00 93.38 91 PHE A N 1
ATOM 696 C CA . PHE A 1 91 ? -0.109 -3.451 4.232 1.00 93.38 91 PHE A CA 1
ATOM 697 C C . PHE A 1 91 ? -0.726 -4.796 3.847 1.00 93.38 91 PHE A C 1
ATOM 699 O O . PHE A 1 91 ? -1.834 -4.842 3.318 1.00 93.38 91 PHE A O 1
ATOM 706 N N . ARG A 1 92 ? -0.018 -5.889 4.123 1.00 93.25 92 ARG A N 1
ATOM 707 C CA . ARG A 1 92 ? -0.518 -7.253 3.939 1.00 93.25 92 ARG A CA 1
ATOM 708 C C . ARG A 1 92 ? -0.756 -7.887 5.288 1.00 93.25 92 ARG A C 1
ATOM 710 O O . ARG A 1 92 ? 0.190 -8.067 6.052 1.00 93.25 92 ARG A O 1
ATOM 717 N N . ALA A 1 93 ? -2.003 -8.235 5.573 1.00 89.94 93 ALA A N 1
ATOM 718 C CA . ALA A 1 93 ? -2.351 -8.890 6.820 1.00 89.94 93 ALA A CA 1
ATOM 719 C C . ALA A 1 93 ? -1.633 -10.249 6.947 1.00 89.94 93 ALA A C 1
ATOM 721 O O . ALA A 1 93 ? -1.544 -11.018 5.991 1.00 89.94 93 ALA A O 1
ATOM 722 N N . GLY A 1 94 ? -1.063 -10.512 8.125 1.00 87.19 94 GLY A N 1
ATOM 723 C CA . GLY A 1 94 ? -0.498 -11.820 8.467 1.00 87.19 94 GLY A CA 1
ATOM 724 C C . GLY A 1 94 ? -1.558 -12.728 9.091 1.00 87.19 94 GLY A C 1
ATOM 725 O O . GLY A 1 94 ? -2.700 -12.315 9.273 1.00 87.19 94 GLY A O 1
ATOM 726 N N . ALA A 1 95 ? -1.174 -13.939 9.496 1.00 83.50 95 ALA A N 1
ATOM 727 C CA . ALA A 1 95 ? -2.077 -14.828 10.232 1.00 83.50 95 ALA A CA 1
ATOM 728 C C . ALA A 1 95 ? -2.640 -14.144 11.500 1.00 83.50 95 ALA A C 1
ATOM 730 O O . ALA A 1 95 ? -1.897 -13.460 12.217 1.00 83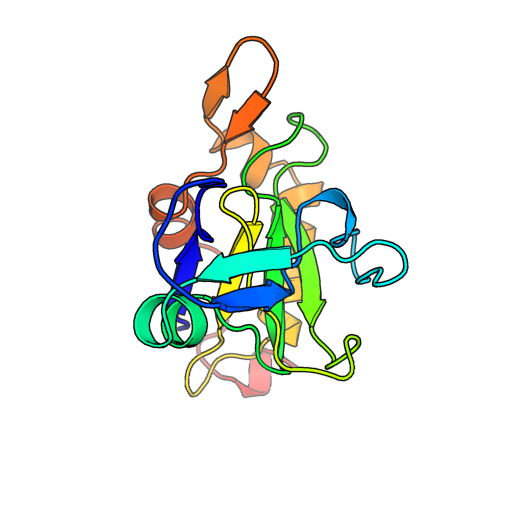.50 95 ALA A O 1
ATOM 731 N N . GLY A 1 96 ? -3.944 -14.305 11.760 1.00 82.31 96 GLY A N 1
ATOM 732 C CA . GLY A 1 96 ? -4.638 -13.697 12.905 1.00 82.31 96 GLY A CA 1
ATOM 733 C C . GLY A 1 96 ? -4.924 -12.196 12.762 1.00 82.31 96 GLY A C 1
ATOM 734 O O . GLY A 1 96 ? -5.118 -11.496 13.754 1.00 82.31 96 GLY A O 1
ATOM 735 N N . THR A 1 97 ? -4.830 -11.644 11.552 1.00 85.25 97 THR A N 1
ATOM 736 C CA . THR A 1 97 ? -5.023 -10.215 11.269 1.00 85.25 97 THR A CA 1
ATOM 737 C C . THR A 1 97 ? -6.022 -10.079 10.121 1.00 85.25 97 THR A C 1
ATOM 739 O O . THR A 1 97 ? -5.792 -10.636 9.055 1.00 85.25 97 THR A O 1
ATOM 742 N N . SER A 1 98 ? -7.099 -9.320 10.311 1.00 88.94 98 SER A N 1
ATOM 743 C CA . SER A 1 98 ? -8.060 -8.999 9.251 1.00 88.94 98 SER A CA 1
ATOM 744 C C . SER A 1 98 ? -7.597 -7.779 8.453 1.00 88.94 98 SER A C 1
ATOM 746 O O . SER A 1 98 ? -7.241 -6.737 9.014 1.00 88.94 98 SER A O 1
ATOM 748 N N . SER A 1 99 ? -7.617 -7.904 7.126 1.00 89.88 99 SER A N 1
ATOM 749 C CA . SER A 1 99 ? -7.416 -6.799 6.183 1.00 89.88 99 SER A CA 1
ATOM 750 C C . SER A 1 99 ? -8.530 -5.757 6.267 1.00 89.88 99 SER A C 1
ATOM 752 O O . SER A 1 99 ? -8.269 -4.561 6.159 1.00 89.88 99 SER A O 1
ATOM 754 N N . GLU A 1 100 ? -9.760 -6.202 6.505 1.00 90.56 100 GLU A N 1
ATOM 755 C CA . GLU A 1 100 ? -10.955 -5.376 6.653 1.00 90.56 100 GLU A CA 1
ATOM 756 C C . GLU A 1 100 ? -10.840 -4.496 7.894 1.00 90.56 100 GLU A C 1
ATOM 758 O O . GLU A 1 100 ? -10.943 -3.271 7.799 1.00 90.56 100 GLU A O 1
ATOM 763 N N . PHE A 1 101 ? -10.516 -5.101 9.039 1.00 89.25 101 PHE A N 1
ATOM 764 C CA . PHE A 1 101 ? -10.264 -4.361 10.269 1.00 89.25 101 PHE A CA 1
ATOM 765 C C . PHE A 1 101 ? -9.106 -3.375 10.107 1.00 89.25 101 PHE A C 1
ATOM 767 O O . PHE A 1 101 ? -9.221 -2.217 10.512 1.00 89.25 101 PHE A O 1
ATOM 774 N N . ALA A 1 102 ? -8.015 -3.799 9.454 1.00 89.69 102 ALA A N 1
ATOM 775 C CA . ALA A 1 102 ? -6.891 -2.920 9.136 1.00 89.69 102 ALA A CA 1
ATOM 776 C C . ALA A 1 102 ? -7.359 -1.683 8.368 1.00 89.69 102 ALA A C 1
ATOM 778 O O . ALA A 1 102 ? -7.060 -0.556 8.755 1.00 89.69 102 ALA A O 1
ATOM 779 N N . ALA A 1 103 ? -8.121 -1.892 7.293 1.00 91.19 103 ALA A N 1
ATOM 780 C CA . ALA A 1 103 ? -8.627 -0.818 6.458 1.00 91.19 103 ALA A CA 1
ATOM 781 C C . ALA A 1 103 ? -9.548 0.120 7.249 1.00 91.19 103 ALA A C 1
ATOM 783 O O . ALA A 1 103 ? -9.381 1.335 7.162 1.00 91.19 103 ALA A O 1
ATOM 784 N N . HIS A 1 104 ? -10.458 -0.406 8.074 1.00 89.88 104 HIS A N 1
ATOM 785 C CA . HIS A 1 104 ? -11.312 0.411 8.941 1.00 89.88 104 HIS A CA 1
ATOM 786 C C . HIS A 1 104 ? -10.500 1.257 9.923 1.00 89.88 104 HIS A C 1
ATOM 788 O O . HIS A 1 104 ? -10.716 2.467 10.031 1.00 89.88 104 HIS A O 1
ATOM 794 N N . LEU A 1 105 ? -9.525 0.647 10.592 1.00 88.94 105 LEU A N 1
ATOM 795 C CA . LEU A 1 105 ? -8.671 1.322 11.559 1.00 88.94 105 LEU A CA 1
ATOM 796 C C . LEU A 1 105 ? -7.791 2.390 10.898 1.00 88.94 105 LEU A C 1
ATOM 798 O O . LEU A 1 105 ? -7.622 3.479 11.447 1.00 88.94 105 LEU A O 1
ATOM 802 N N . PHE A 1 106 ? -7.263 2.119 9.703 1.00 90.12 106 PHE A N 1
ATOM 803 C CA . PHE A 1 106 ? -6.484 3.092 8.941 1.00 90.12 106 PHE A CA 1
ATOM 804 C C . PHE A 1 106 ? -7.352 4.254 8.450 1.00 90.12 106 PHE A C 1
ATOM 806 O O . PHE A 1 106 ? -6.935 5.403 8.576 1.00 90.12 106 PHE A O 1
ATOM 813 N N . ARG A 1 107 ? -8.581 3.999 7.982 1.00 88.31 107 ARG A N 1
ATOM 814 C CA . ARG A 1 107 ? -9.530 5.072 7.630 1.00 88.31 107 ARG A CA 1
ATOM 815 C C . ARG A 1 107 ? -9.864 5.930 8.845 1.00 88.31 107 ARG A C 1
ATOM 817 O O . ARG A 1 107 ? -9.811 7.153 8.756 1.00 88.31 107 ARG A O 1
ATOM 824 N N . TYR A 1 108 ? -10.103 5.316 10.004 1.00 87.81 108 TYR A N 1
ATOM 825 C CA . TYR A 1 108 ? -10.295 6.055 11.251 1.00 87.81 108 TYR A CA 1
ATOM 826 C C . TYR A 1 108 ? -9.061 6.892 11.625 1.00 87.81 108 TYR A C 1
ATOM 828 O O . TYR A 1 108 ? -9.188 8.065 11.975 1.00 87.81 108 TYR A O 1
ATOM 836 N N . ALA A 1 109 ? -7.850 6.339 11.513 1.00 86.12 109 ALA A N 1
ATOM 837 C CA . ALA A 1 109 ? -6.602 7.056 11.784 1.00 86.12 109 ALA A CA 1
ATOM 838 C C . ALA A 1 109 ? -6.357 8.224 10.806 1.00 86.12 109 ALA A C 1
ATOM 840 O O . ALA A 1 109 ? -5.808 9.257 11.202 1.00 86.12 109 ALA A O 1
ATOM 841 N N . GLN A 1 110 ? -6.792 8.088 9.551 1.00 85.75 110 GLN A N 1
ATOM 842 C CA . GLN A 1 110 ? -6.771 9.164 8.562 1.00 85.75 110 GLN A CA 1
ATOM 843 C C . GLN A 1 110 ? -7.750 10.279 8.950 1.00 85.75 110 GLN A C 1
ATOM 845 O O . GLN A 1 110 ? -7.337 11.428 9.091 1.00 85.75 110 GLN A O 1
ATOM 850 N N . GLN A 1 111 ? -9.015 9.939 9.205 1.00 84.62 111 GLN A N 1
ATOM 851 C CA . GLN A 1 111 ? -10.080 10.905 9.509 1.00 84.62 111 GLN A CA 1
ATOM 852 C C . GLN A 1 111 ? -9.885 11.618 10.854 1.00 84.62 111 GLN A C 1
ATOM 854 O O . GLN A 1 111 ? -10.178 12.803 10.982 1.00 84.62 111 GLN A O 1
ATOM 859 N N . SER A 1 112 ? -9.343 10.924 11.856 1.00 84.81 112 SER A N 1
ATOM 860 C CA . SER A 1 112 ? -9.022 11.496 13.175 1.00 84.81 112 SER A CA 1
ATOM 861 C C . SER A 1 112 ? -7.726 12.324 13.192 1.00 84.81 112 SER A C 1
ATOM 863 O O . SER A 1 112 ? -7.325 12.848 14.236 1.00 84.81 112 SER A O 1
ATOM 865 N N . GLY A 1 113 ? -7.033 12.431 12.052 1.00 81.06 113 GLY A N 1
ATOM 866 C CA . GLY A 1 113 ? -5.789 13.188 11.920 1.00 81.06 113 GLY A CA 1
ATOM 867 C C . GLY A 1 113 ? -4.586 12.549 12.622 1.00 81.06 113 GLY A C 1
ATOM 868 O O . GLY A 1 113 ? -3.570 13.219 12.813 1.00 81.06 113 GLY A O 1
ATOM 869 N N . VAL A 1 114 ? -4.656 11.269 13.010 1.00 83.44 114 VAL A N 1
ATOM 870 C CA . VAL A 1 114 ? -3.505 10.528 13.561 1.00 83.44 114 VAL A CA 1
ATOM 871 C C . VAL A 1 114 ? -2.393 10.449 12.519 1.00 83.44 114 VAL A C 1
ATOM 873 O O . VAL A 1 114 ? -1.243 10.749 12.834 1.00 83.44 114 VAL A O 1
ATOM 876 N N . PHE A 1 115 ? -2.735 10.123 11.269 1.00 82.12 115 PHE A N 1
ATOM 877 C CA . PHE A 1 115 ? -1.762 10.091 10.175 1.00 82.12 115 PHE A CA 1
ATOM 878 C C . PHE A 1 115 ? -1.183 11.469 9.858 1.00 82.12 115 PHE A C 1
ATOM 880 O O . PHE A 1 115 ? 0.030 11.589 9.717 1.00 82.12 115 PHE A O 1
ATOM 887 N N . ALA A 1 116 ? -2.011 12.515 9.840 1.00 77.06 116 ALA A N 1
ATOM 888 C CA . ALA A 1 116 ? -1.545 13.888 9.647 1.00 77.06 116 ALA A CA 1
ATOM 889 C C . ALA A 1 116 ? -0.537 14.323 10.728 1.00 77.06 116 ALA A C 1
ATOM 891 O O . ALA A 1 116 ? 0.438 15.002 10.426 1.00 77.06 116 ALA A O 1
ATOM 892 N N . ARG A 1 117 ? -0.728 13.888 11.981 1.00 76.06 117 ARG A N 1
ATOM 893 C CA . ARG A 1 117 ? 0.131 14.252 13.122 1.00 76.06 117 ARG A CA 1
ATOM 894 C C . ARG A 1 117 ? 1.503 13.581 13.109 1.00 76.06 117 ARG A C 1
ATOM 896 O O . ARG A 1 117 ? 2.452 14.138 13.650 1.00 76.06 117 ARG A O 1
ATOM 903 N N . ILE A 1 118 ? 1.597 12.378 12.544 1.00 73.38 118 ILE A N 1
ATOM 904 C CA . ILE A 1 118 ? 2.862 11.630 12.431 1.00 73.38 118 ILE A CA 1
ATOM 905 C C . ILE A 1 118 ? 3.543 11.826 11.073 1.00 73.38 118 ILE A C 1
ATOM 907 O O . ILE A 1 118 ? 4.708 11.451 10.913 1.00 73.38 118 ILE A O 1
ATOM 911 N N . ALA A 1 119 ? 2.824 12.362 10.085 1.00 69.94 119 ALA A N 1
ATOM 912 C CA . ALA A 1 119 ? 3.381 12.659 8.781 1.00 69.94 119 ALA A CA 1
ATOM 913 C C . ALA A 1 119 ? 4.403 13.793 8.902 1.00 69.94 119 ALA A C 1
ATOM 915 O O . ALA A 1 119 ? 4.179 14.799 9.574 1.00 69.94 119 ALA A O 1
ATOM 916 N N . LEU A 1 120 ? 5.540 13.636 8.225 1.00 67.44 120 LEU A N 1
ATOM 917 C CA . LEU A 1 120 ? 6.484 14.737 8.077 1.00 67.44 120 LEU A CA 1
ATOM 918 C C . LEU A 1 120 ? 6.008 15.609 6.924 1.00 67.44 120 LEU A C 1
ATOM 920 O O . LEU A 1 120 ? 6.026 15.181 5.768 1.00 67.44 120 LEU A O 1
ATOM 924 N N . GLN A 1 121 ? 5.574 16.819 7.257 1.00 56.34 121 GLN A N 1
ATOM 925 C CA . GLN A 1 121 ? 5.179 17.816 6.279 1.00 56.34 121 GLN A CA 1
ATOM 926 C C . GLN A 1 121 ? 6.416 18.555 5.756 1.00 56.34 121 GLN A C 1
ATOM 928 O O . GLN A 1 121 ? 7.160 19.173 6.516 1.00 56.34 121 GLN A O 1
ATOM 933 N N . THR A 1 122 ? 6.618 18.501 4.443 1.00 57.88 122 THR A N 1
ATOM 934 C CA . THR A 1 122 ? 7.471 19.447 3.708 1.00 57.88 122 THR A CA 1
ATOM 935 C C . THR A 1 122 ? 6.590 20.537 3.084 1.00 57.88 122 THR A C 1
ATOM 937 O O . THR A 1 122 ? 5.368 20.493 3.216 1.00 57.88 122 THR A O 1
ATOM 940 N N . THR A 1 123 ? 7.168 21.528 2.400 1.00 51.19 123 THR A N 1
ATOM 941 C CA . THR A 1 123 ? 6.462 22.710 1.862 1.00 51.19 123 THR A CA 1
ATOM 942 C C . THR A 1 123 ? 5.215 22.403 1.018 1.00 51.19 123 THR A C 1
ATOM 944 O O . THR A 1 123 ? 4.324 23.245 0.950 1.00 51.19 123 THR A O 1
ATOM 947 N N . SER A 1 124 ? 5.111 21.225 0.386 1.00 56.25 124 SER A N 1
ATOM 948 C CA . SER A 1 124 ? 3.936 20.857 -0.431 1.00 56.25 124 SER A CA 1
ATOM 949 C C . SER A 1 124 ? 3.477 19.396 -0.318 1.00 56.25 124 SER A C 1
ATOM 951 O O . SER A 1 124 ? 2.401 19.072 -0.816 1.00 56.25 124 SER A O 1
ATOM 953 N N . ILE A 1 125 ? 4.249 18.509 0.324 1.00 57.50 125 ILE A N 1
ATOM 954 C CA . ILE A 1 125 ? 3.935 17.071 0.425 1.00 57.50 125 ILE A CA 1
ATOM 955 C C . ILE A 1 125 ? 4.160 16.592 1.861 1.00 57.50 125 ILE A C 1
ATOM 957 O O . ILE A 1 125 ? 5.183 16.900 2.481 1.00 57.50 125 ILE A O 1
ATOM 961 N N . ALA A 1 126 ? 3.200 15.829 2.383 1.00 60.56 126 ALA A N 1
ATOM 962 C CA . ALA A 1 126 ? 3.290 15.134 3.655 1.00 60.56 126 ALA A CA 1
ATOM 963 C C . ALA A 1 126 ? 3.586 13.651 3.411 1.00 60.56 126 ALA A C 1
ATOM 965 O O . ALA A 1 126 ? 2.869 12.990 2.661 1.00 60.56 126 ALA A O 1
ATOM 966 N N . HIS A 1 127 ? 4.631 13.139 4.064 1.00 65.00 127 HIS A N 1
ATOM 967 C CA . HIS A 1 127 ? 5.046 11.743 3.951 1.00 65.00 127 HIS A CA 1
ATOM 968 C C . HIS A 1 127 ? 4.755 10.984 5.238 1.00 65.00 127 HIS A C 1
ATOM 970 O O . HIS A 1 127 ? 5.321 11.292 6.298 1.00 65.00 127 HIS A O 1
ATOM 976 N N . LEU A 1 128 ? 3.926 9.946 5.147 1.00 68.38 128 LEU A N 1
ATOM 977 C CA . LEU A 1 128 ? 3.644 9.057 6.267 1.00 68.38 128 LEU A CA 1
ATOM 978 C C . LEU A 1 128 ? 4.920 8.334 6.704 1.00 68.38 128 LEU A C 1
ATOM 980 O O . LEU A 1 128 ? 5.193 8.274 7.897 1.00 68.38 128 LEU A O 1
ATOM 984 N N . GLY A 1 129 ? 5.754 7.901 5.752 1.00 67.94 129 GLY A N 1
ATOM 985 C CA . GLY A 1 129 ? 6.976 7.136 5.972 1.00 67.94 129 GLY A CA 1
ATOM 986 C C . GLY A 1 129 ? 6.683 5.713 6.441 1.00 67.94 129 GLY A C 1
ATOM 987 O O . GLY A 1 129 ? 6.205 5.509 7.556 1.00 67.94 129 GLY A O 1
ATOM 988 N N . GLY A 1 130 ? 7.038 4.706 5.636 1.00 66.94 130 GLY A N 1
ATOM 989 C CA . GLY A 1 130 ? 6.751 3.295 5.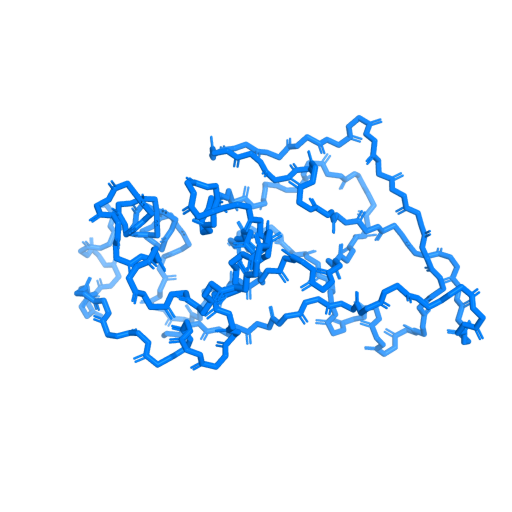948 1.00 66.94 130 GLY A CA 1
ATOM 990 C C . GLY A 1 130 ? 7.252 2.838 7.325 1.00 66.94 130 GLY A C 1
ATOM 991 O O . GLY A 1 130 ? 6.565 2.096 8.020 1.00 66.94 130 GLY A O 1
ATOM 992 N N . SER A 1 131 ? 8.394 3.359 7.785 1.00 68.31 131 SER A N 1
ATOM 993 C CA . SER A 1 131 ? 8.935 3.070 9.120 1.00 68.31 131 SER A CA 1
ATOM 994 C C . SER A 1 131 ? 8.157 3.723 10.269 1.00 68.31 131 SER A C 1
ATOM 996 O O . SER A 1 131 ? 8.086 3.143 11.349 1.00 68.31 131 SER A O 1
ATOM 998 N N . ARG A 1 132 ? 7.565 4.909 10.067 1.00 72.50 132 ARG A N 1
ATOM 999 C CA . ARG A 1 132 ? 6.700 5.565 11.064 1.00 72.50 132 ARG A CA 1
ATOM 1000 C C . ARG A 1 132 ? 5.346 4.877 11.133 1.00 72.50 132 ARG A C 1
ATOM 1002 O O . ARG A 1 132 ? 4.874 4.609 12.231 1.00 72.50 132 ARG A O 1
ATOM 1009 N N . PHE A 1 133 ? 4.782 4.524 9.979 1.00 75.31 133 PHE A N 1
ATOM 1010 C CA . PHE A 1 133 ? 3.562 3.726 9.908 1.00 75.31 133 PHE A CA 1
ATOM 1011 C C . PHE A 1 133 ? 3.735 2.374 10.613 1.00 75.31 133 PHE A C 1
ATOM 1013 O O . PHE A 1 133 ? 2.944 2.036 11.484 1.00 75.31 133 PHE A O 1
ATOM 1020 N N . ALA A 1 134 ? 4.826 1.653 10.336 1.00 74.25 134 ALA A N 1
ATOM 1021 C CA . ALA A 1 134 ? 5.120 0.374 10.987 1.00 74.25 134 ALA A CA 1
ATOM 1022 C C . ALA A 1 134 ? 5.350 0.484 12.510 1.00 74.25 134 ALA A C 1
ATOM 1024 O O . ALA A 1 134 ? 5.219 -0.504 13.228 1.00 74.25 134 ALA A O 1
ATOM 1025 N N . ARG A 1 135 ? 5.705 1.672 13.018 1.00 74.81 135 ARG A N 1
ATOM 1026 C CA . ARG A 1 135 ? 5.880 1.944 14.457 1.00 74.81 135 ARG A CA 1
ATOM 1027 C C . ARG A 1 135 ? 4.613 2.460 15.133 1.00 74.81 135 ARG A C 1
ATOM 1029 O O . ARG A 1 135 ? 4.603 2.592 16.358 1.00 74.81 135 ARG A O 1
ATOM 1036 N N . LEU A 1 136 ? 3.574 2.786 14.367 1.00 75.19 136 LEU A N 1
ATOM 1037 C CA . LEU A 1 136 ? 2.341 3.328 14.909 1.00 75.19 136 LEU A CA 1
ATOM 1038 C C . LEU A 1 136 ? 1.635 2.247 15.730 1.00 75.19 136 LEU A C 1
ATOM 1040 O O . LEU A 1 136 ? 1.236 1.208 15.210 1.00 75.19 136 LEU A O 1
ATOM 1044 N N . ARG A 1 137 ? 1.473 2.498 17.030 1.00 70.75 137 ARG A N 1
ATOM 1045 C CA . ARG A 1 137 ? 0.666 1.636 17.893 1.00 70.75 137 ARG A CA 1
ATOM 1046 C C . ARG A 1 137 ? -0.788 2.054 17.769 1.00 70.75 137 ARG A C 1
ATOM 1048 O O . ARG A 1 137 ? -1.208 3.028 18.385 1.00 70.75 137 ARG A O 1
ATOM 1055 N N . LEU A 1 138 ? -1.528 1.327 16.945 1.00 75.19 138 LEU A N 1
ATOM 1056 C CA . LEU A 1 138 ? -2.977 1.442 16.871 1.00 75.19 138 LEU A CA 1
ATOM 1057 C C . LEU A 1 138 ? -3.616 0.406 17.809 1.00 75.19 138 LEU A C 1
ATOM 1059 O O . LEU A 1 138 ? -3.053 -0.682 17.968 1.00 75.19 138 LEU A O 1
ATOM 1063 N N . PRO A 1 139 ? -4.753 0.728 18.452 1.00 74.00 139 PRO A N 1
ATOM 1064 C CA . PRO A 1 139 ? -5.485 -0.242 19.256 1.00 74.00 139 PRO A CA 1
ATOM 1065 C C . PRO A 1 139 ? -5.970 -1.366 18.338 1.00 74.00 139 PRO A C 1
ATOM 1067 O O . PRO A 1 139 ? -6.730 -1.125 17.403 1.00 74.00 139 PRO A O 1
ATOM 1070 N N . TRP A 1 140 ? -5.471 -2.576 18.578 1.00 76.44 140 TRP A N 1
ATOM 1071 C CA . TRP A 1 140 ? -5.717 -3.741 17.737 1.00 76.44 140 TRP A CA 1
ATOM 1072 C C . TRP A 1 140 ? -6.207 -4.907 18.610 1.00 76.44 140 TRP A C 1
ATOM 1074 O O . TRP A 1 140 ? -5.480 -5.275 19.538 1.00 76.44 140 TRP A O 1
ATOM 1084 N N . PRO A 1 141 ? -7.398 -5.481 18.352 1.00 76.88 141 PRO A N 1
ATOM 1085 C CA . PRO A 1 141 ? -7.904 -6.641 19.083 1.00 76.88 141 PRO A CA 1
ATOM 1086 C C . PRO A 1 141 ? -6.988 -7.847 18.887 1.00 76.88 141 PRO A C 1
ATOM 1088 O O . PRO A 1 141 ? -6.590 -8.154 17.763 1.00 76.88 141 PRO A O 1
ATOM 1091 N N . VAL A 1 142 ? -6.619 -8.526 19.972 1.00 74.06 142 VAL A N 1
ATOM 1092 C CA . VAL A 1 142 ? -5.652 -9.634 19.904 1.00 74.06 142 VAL A CA 1
ATOM 1093 C C . VAL A 1 142 ? -6.252 -10.836 19.177 1.00 74.06 142 VAL A C 1
ATOM 1095 O O . VAL A 1 142 ? -5.531 -11.527 18.456 1.00 74.06 142 VAL A O 1
ATOM 1098 N N . GLU A 1 143 ? -7.559 -11.058 19.318 1.00 75.62 143 GLU A N 1
ATOM 1099 C CA . GLU A 1 143 ? -8.252 -12.135 18.623 1.00 75.62 143 GLU A CA 1
ATOM 1100 C C . GLU A 1 143 ? -8.798 -11.687 17.265 1.00 75.62 143 GLU A C 1
ATOM 1102 O O . GLU A 1 143 ? -9.322 -10.587 17.104 1.00 75.62 143 GLU A O 1
ATOM 1107 N N . GLU A 1 144 ? -8.696 -12.561 16.263 1.00 7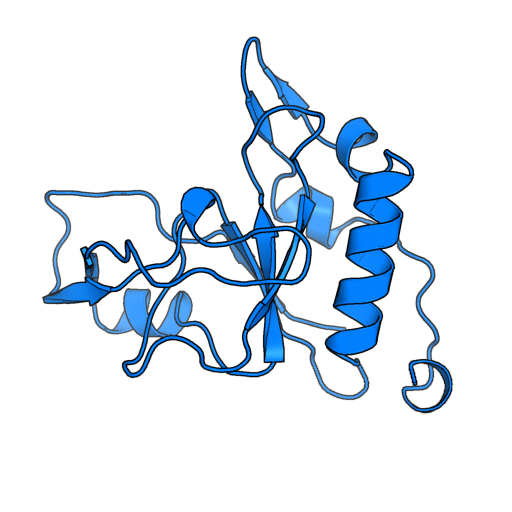1.94 144 GLU A N 1
ATOM 1108 C CA . GLU A 1 144 ? -9.250 -12.313 14.926 1.00 71.94 144 GLU A CA 1
ATOM 1109 C C . GLU A 1 144 ? -10.790 -12.281 14.934 1.00 71.94 144 GLU A C 1
ATOM 1111 O O . GLU A 1 144 ? -11.404 -11.582 14.132 1.00 71.94 144 GLU A O 1
ATOM 1116 N N . SER A 1 145 ? -11.422 -12.998 15.867 1.00 76.19 145 SER A N 1
ATOM 1117 C CA . SER A 1 145 ? -12.875 -13.002 16.094 1.00 76.19 145 SER A CA 1
ATOM 1118 C C . SER A 1 145 ? -13.420 -11.612 16.441 1.00 76.19 145 SER A C 1
ATOM 1120 O O . SER A 1 145 ? -14.504 -11.256 15.991 1.00 76.19 145 SER A O 1
ATOM 1122 N N . GLU A 1 146 ? -12.650 -10.819 17.188 1.00 76.75 146 GLU A N 1
ATOM 1123 C CA . GLU A 1 146 ? -12.978 -9.448 17.601 1.00 76.75 146 GLU A CA 1
ATOM 1124 C C . GLU A 1 146 ? -12.689 -8.403 16.510 1.00 76.75 146 GLU A C 1
ATOM 1126 O O . GLU A 1 146 ? -12.988 -7.222 16.680 1.00 76.75 146 GLU A O 1
ATOM 1131 N N . GLN A 1 147 ? -12.081 -8.820 15.395 1.00 74.06 147 GLN A N 1
ATOM 1132 C CA . GLN A 1 147 ? -11.764 -7.961 14.252 1.00 74.06 147 GLN A CA 1
ATOM 1133 C C . GLN A 1 147 ? -12.866 -7.981 13.172 1.00 74.06 147 GLN A C 1
ATOM 1135 O O . GLN A 1 147 ? -12.704 -7.326 12.143 1.00 74.06 147 GLN A O 1
ATOM 1140 N N . ARG A 1 148 ? -13.960 -8.730 13.377 1.00 60.78 148 ARG A N 1
ATOM 1141 C CA . ARG A 1 148 ? -15.089 -8.858 12.438 1.00 60.78 148 ARG A CA 1
ATOM 1142 C C . ARG A 1 148 ? -16.267 -7.954 12.774 1.00 60.78 148 ARG A C 1
ATOM 1144 O O . ARG A 1 148 ? -16.577 -7.804 13.974 1.00 60.78 148 ARG A O 1
#

pLDDT: mean 84.42, std 10.6, range [51.19, 96.25]

Foldseek 3Di:
DWDKDAAAAADQPDAADWFWEDELVQAAQAGGHDPDIGTGGDHPVNLVVFWDDQLKKKFFFKAALLRGLRIYGDRCPDVDTYGYYRRIMIIDDDPQGHSQLVSVQSSVCSVVSVQSVCWDDDPGMTGSDRVVVVVDDGDDDNGSVVSD

Secondary structure (DSSP, 8-state):
--EEEE-BPP-TT-SSEEEEEE-TTTB-SS-B--TT-EEEEE-HHHHHHHB--TTPEEEE-EE-TTTTT-EEE--S-SSS--EEBTTEEEEE--TT--HHHHHHHHHHHHHTTHHHHHSEE-SS-EE--HHHHHH------SSGGGG-

Sequence (148 aa):
MGEVITGKALAVNAPGAQRPYLRTKNVFDGRIDIDDVLTMPMTDAEFDRFRVLTGDVLLNEGQSLELVGRCAIYGGEYPQPCAIQNQLLRFRAGAGTSSEFAAHLFRYAQQSGVFARIALQTTSIAHLGGSRFARLRLPWPVEESEQR

Nearest PDB structures (foldseek):
  7vs4-assembly1_C  TM=7.578E-01  e=1.095E-08  Aquipseudomonas alcaligenes
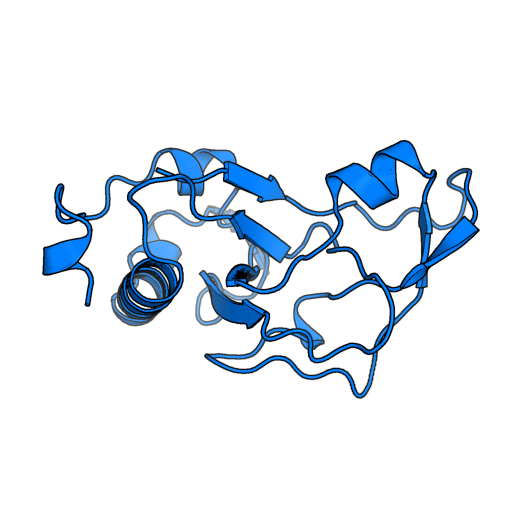  7vru-assembly1_C  TM=7.009E-01  e=4.266E-08  Aquipseudomonas alcaligenes
  8vsr-assembly1_D  TM=8.226E-01  e=3.654E-06  Streptococcus pyogenes MGAS315
  8w2p-assembly1_C  TM=7.422E-01  e=1.045E-05  Geobacillus stearothermophilus
  2y7h-assembly1_A  TM=6.874E-01  e=2.298E-04  Escherichia coli

Mean predicted aligned error: 6.17 Å